Protein AF-A0A7W5K9K7-F1 (afdb_monomer)

Secondary structure (DSSP, 8-state):
--PPP-EEEEEEEETTEEEEEEEEEETTEEEEEEEEEEEEETTEEEEEEEEEEEETTEEEEEEEEEEEE----

Foldseek 3Di:
DDFDFPDWPDWDDDDQKIWTWTWGDDPPFHTKIKIWIWGADQQWTWTKIWIWGADPVGTDIDIDTDTDTDDDD

Solvent-accessible surface area (backbone atoms only — not comparable to full-atom values): 4209 Å² total; per-residue (Å²): 135,86,69,70,68,77,42,77,78,44,77,47,78,55,96,49,32,40,40,37,34,29,40,21,73,43,100,87,48,66,50,34,39,36,42,34,40,37,39,40,59,91,63,26,37,43,36,41,36,41,37,40,39,59,51,102,91,42,82,43,77,46,81,42,84,45,75,50,69,59,82,80,136

Mean predicted aligned error: 5.71 Å

Sequence (73 aa):
MASIPSGIESQSVADGRYAQTLACPQKKSTPLHIVRSGSYDASGLAGQAIVTGTTPKGALRITLDQRASRIGA

Radius of gyration: 13.99 Å; Cα contacts (8 Å, |Δi|>4): 155; chains: 1; bounding box: 36×19×38 Å

pLDDT: mean 87.52, std 13.56, range [39.88, 98.12]

Nearest PDB structures (foldseek):
  6uk5-assembly1_B  TM=7.562E-01  e=5.229E+00  Micromonospora echinospora
  2vck-assembly4_D  TM=5.352E-01  e=6.930E+00  Prochlorococcus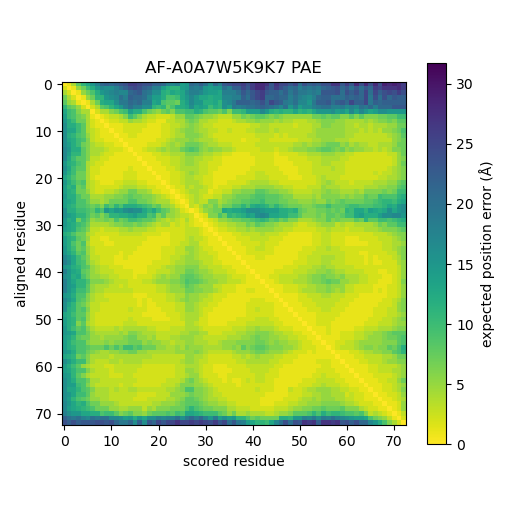 phage P-SSM2

Structure (mmCIF, N/CA/C/O backbone):
data_AF-A0A7W5K9K7-F1
#
_entry.id   AF-A0A7W5K9K7-F1
#
loop_
_atom_site.group_PDB
_atom_site.id
_atom_site.type_symbol
_atom_site.label_atom_id
_atom_site.label_alt_id
_atom_site.label_comp_id
_atom_site.label_asym_id
_atom_site.label_entity_id
_atom_site.label_seq_id
_atom_site.pdbx_PDB_ins_code
_atom_site.Cartn_x
_atom_site.Cartn_y
_atom_site.Cartn_z
_atom_site.occupancy
_atom_site.B_iso_or_equiv
_atom_site.auth_seq_id
_atom_site.auth_comp_id
_atom_site.auth_asym_id
_atom_site.auth_atom_id
_atom_site.pdbx_PDB_model_num
ATOM 1 N N . MET A 1 1 ? 3.597 8.280 18.160 1.00 39.88 1 MET A N 1
ATOM 2 C CA . MET A 1 1 ? 4.093 6.886 18.119 1.00 39.88 1 MET A CA 1
ATOM 3 C C . MET A 1 1 ? 3.831 6.356 16.723 1.00 39.88 1 MET A C 1
ATOM 5 O O . MET A 1 1 ? 2.683 6.081 16.409 1.00 39.88 1 MET A O 1
ATOM 9 N N . ALA A 1 2 ? 4.852 6.305 15.871 1.00 42.22 2 ALA A N 1
ATOM 10 C CA . ALA A 1 2 ? 4.762 5.579 14.609 1.00 42.22 2 ALA A CA 1
ATOM 11 C C . ALA A 1 2 ? 5.146 4.124 14.909 1.00 42.22 2 ALA A C 1
ATOM 13 O O . ALA A 1 2 ? 6.277 3.867 15.313 1.00 42.22 2 ALA A O 1
ATOM 14 N N . SER A 1 3 ? 4.192 3.196 14.823 1.00 51.03 3 SER A N 1
ATOM 15 C CA . SER A 1 3 ? 4.475 1.767 14.986 1.00 51.03 3 SER A CA 1
ATOM 16 C C . SER A 1 3 ? 5.139 1.247 13.712 1.00 51.03 3 SER A C 1
ATOM 18 O O . SER A 1 3 ? 4.559 1.348 12.631 1.00 51.03 3 SER A O 1
ATOM 20 N N . ILE A 1 4 ? 6.346 0.699 13.840 1.00 53.53 4 ILE A N 1
ATOM 21 C CA . ILE A 1 4 ? 7.024 -0.03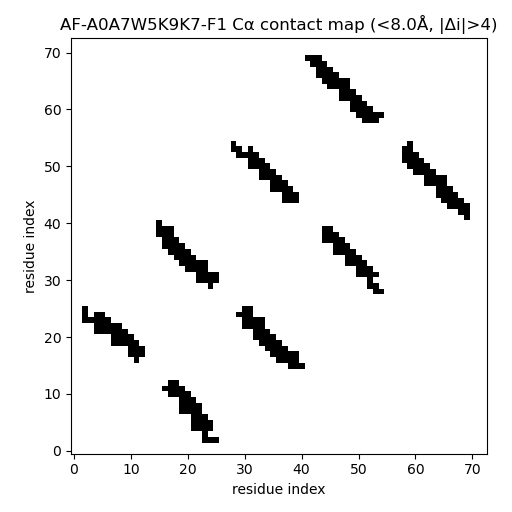5 12.766 1.00 53.53 4 ILE A CA 1
ATOM 22 C C . ILE A 1 4 ? 6.260 -1.360 12.562 1.00 53.53 4 ILE A C 1
ATOM 24 O O . ILE A 1 4 ? 5.939 -2.006 13.563 1.00 53.53 4 ILE A O 1
ATOM 28 N N . PRO A 1 5 ? 5.923 -1.766 11.321 1.00 59.47 5 PRO A N 1
ATOM 29 C CA . PRO A 1 5 ? 5.254 -3.044 11.070 1.00 59.47 5 PRO A CA 1
ATOM 30 C C . PRO A 1 5 ? 6.086 -4.202 11.620 1.00 59.47 5 PRO A C 1
ATOM 32 O O . PRO A 1 5 ? 7.272 -4.292 11.313 1.00 59.47 5 PRO A O 1
ATOM 35 N N . SER A 1 6 ? 5.484 -5.076 12.433 1.00 59.78 6 SER A N 1
ATOM 36 C CA . SER A 1 6 ? 6.207 -6.196 13.057 1.00 59.78 6 SER A CA 1
ATOM 37 C C . SER A 1 6 ? 6.107 -7.497 12.259 1.00 59.78 6 SER A C 1
ATOM 39 O O . SER A 1 6 ? 6.671 -8.502 12.678 1.00 59.78 6 SER A O 1
ATOM 41 N N . GLY A 1 7 ? 5.376 -7.501 11.141 1.00 71.88 7 GLY A N 1
ATOM 42 C CA . GLY A 1 7 ? 5.246 -8.664 10.271 1.00 71.88 7 GLY A CA 1
ATOM 43 C C . GLY A 1 7 ? 4.581 -8.329 8.939 1.00 71.88 7 GLY A C 1
ATOM 44 O O . GLY A 1 7 ? 3.640 -7.534 8.877 1.00 71.88 7 GLY A O 1
ATOM 45 N N . ILE A 1 8 ? 5.092 -8.943 7.873 1.00 84.38 8 ILE A N 1
ATOM 46 C CA . ILE A 1 8 ? 4.417 -9.033 6.578 1.00 84.38 8 ILE A CA 1
ATOM 47 C C . ILE A 1 8 ? 3.499 -10.256 6.665 1.00 84.38 8 ILE A C 1
ATOM 49 O O . ILE A 1 8 ? 3.987 -11.371 6.815 1.00 84.38 8 ILE A O 1
ATOM 53 N N . GLU A 1 9 ? 2.186 -10.048 6.605 1.00 90.44 9 GLU A N 1
ATOM 54 C CA . GLU A 1 9 ? 1.200 -11.139 6.601 1.00 90.44 9 GLU A CA 1
ATOM 55 C C . GLU A 1 9 ? 1.108 -11.784 5.217 1.00 90.44 9 GLU A C 1
ATOM 57 O O . GLU A 1 9 ? 0.971 -12.996 5.086 1.00 90.44 9 GLU A O 1
ATOM 62 N N . SER A 1 10 ? 1.200 -10.968 4.166 1.00 92.38 10 SER A N 1
ATOM 63 C CA . SER A 1 10 ? 1.306 -11.444 2.790 1.00 92.38 10 SER A CA 1
ATOM 64 C C . SER A 1 10 ? 2.042 -10.432 1.923 1.00 92.38 10 SER A C 1
ATOM 66 O O . SER A 1 10 ? 2.017 -9.225 2.182 1.00 92.38 10 SER A O 1
ATOM 68 N N . GLN A 1 11 ? 2.702 -10.935 0.884 1.00 95.25 11 GLN A N 1
ATOM 69 C CA . GLN A 1 11 ? 3.384 -10.123 -0.111 1.00 95.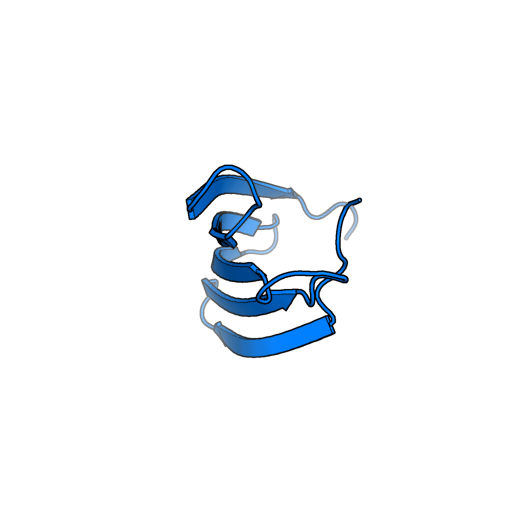25 11 GLN A CA 1
ATOM 70 C C . GLN A 1 11 ? 3.321 -10.798 -1.479 1.00 95.25 11 GLN A C 1
ATOM 72 O O . GLN A 1 11 ? 3.567 -11.994 -1.603 1.00 95.25 11 GLN A O 1
ATOM 77 N N . SER A 1 12 ? 3.045 -9.996 -2.502 1.00 95.69 12 SER A N 1
ATOM 78 C CA . SER A 1 12 ? 3.208 -10.343 -3.908 1.00 95.69 12 SER A CA 1
ATOM 79 C C . SER A 1 12 ? 3.935 -9.204 -4.613 1.00 95.69 12 SER A C 1
ATOM 81 O O . SER A 1 12 ? 3.594 -8.034 -4.421 1.00 95.69 12 SER A O 1
ATOM 83 N N . VAL A 1 13 ? 4.967 -9.541 -5.384 1.00 95.12 13 VAL A N 1
ATOM 84 C CA . VAL A 1 13 ? 5.756 -8.600 -6.186 1.00 95.12 13 VAL A CA 1
ATOM 85 C C . VAL A 1 13 ? 6.058 -9.284 -7.513 1.00 95.12 13 VAL A C 1
ATOM 87 O O . VAL A 1 13 ? 6.871 -10.203 -7.561 1.00 95.12 13 VAL A O 1
ATOM 90 N N . ALA A 1 14 ? 5.365 -8.871 -8.567 1.00 94.69 14 ALA A N 1
ATOM 91 C CA . ALA A 1 14 ? 5.494 -9.440 -9.903 1.00 94.69 14 ALA A CA 1
ATOM 92 C C . ALA A 1 14 ? 5.032 -8.420 -10.947 1.00 94.69 14 ALA A C 1
ATOM 94 O O . ALA A 1 14 ? 4.176 -7.585 -10.658 1.00 94.69 14 ALA A O 1
ATOM 95 N N . ASP A 1 15 ? 5.599 -8.483 -12.152 1.00 95.88 15 ASP A N 1
ATOM 96 C CA . ASP A 1 15 ? 5.117 -7.748 -13.332 1.00 95.88 15 ASP A CA 1
ATOM 97 C C . ASP A 1 15 ? 4.941 -6.232 -13.118 1.00 95.88 15 ASP A C 1
ATOM 99 O O . ASP A 1 15 ? 3.967 -5.617 -13.556 1.00 95.88 15 ASP A O 1
ATOM 103 N N . GLY A 1 16 ? 5.875 -5.613 -12.386 1.00 96.62 16 GLY A N 1
ATOM 104 C CA . GLY A 1 16 ? 5.823 -4.181 -12.078 1.00 96.62 16 GLY A CA 1
ATOM 105 C C . GLY A 1 16 ? 4.687 -3.799 -11.126 1.00 96.62 16 GLY A C 1
ATOM 106 O O . GLY A 1 16 ? 4.304 -2.631 -11.061 1.00 96.62 16 GLY A O 1
ATOM 107 N N . ARG A 1 17 ? 4.122 -4.762 -10.388 1.00 97.62 17 ARG A N 1
ATOM 108 C CA . ARG A 1 17 ? 3.078 -4.570 -9.376 1.00 97.62 17 ARG A CA 1
ATOM 109 C C . ARG A 1 17 ? 3.491 -5.141 -8.033 1.00 97.62 17 ARG A C 1
ATOM 111 O O . ARG A 1 17 ? 4.110 -6.198 -7.943 1.00 97.62 17 ARG A O 1
ATOM 118 N N . TYR A 1 18 ? 3.089 -4.455 -6.973 1.00 95.94 18 TYR A N 1
ATOM 119 C CA . TYR A 1 18 ? 3.236 -4.961 -5.619 1.00 95.94 18 TYR A CA 1
ATOM 120 C C . TYR A 1 1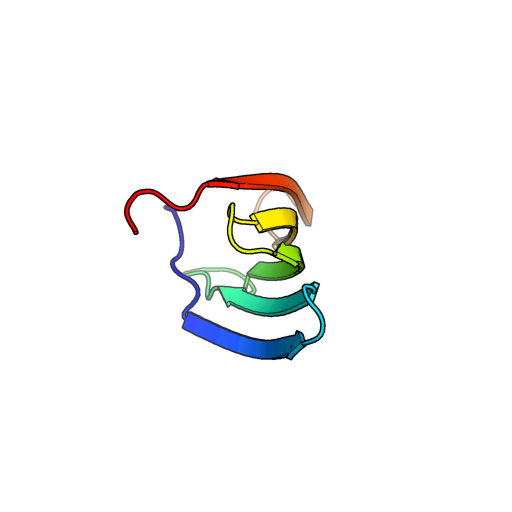8 ? 1.898 -4.943 -4.889 1.00 95.94 18 TYR A C 1
ATOM 122 O O . TYR A 1 18 ? 1.068 -4.054 -5.094 1.00 95.94 18 TYR A O 1
ATOM 130 N N . ALA A 1 19 ? 1.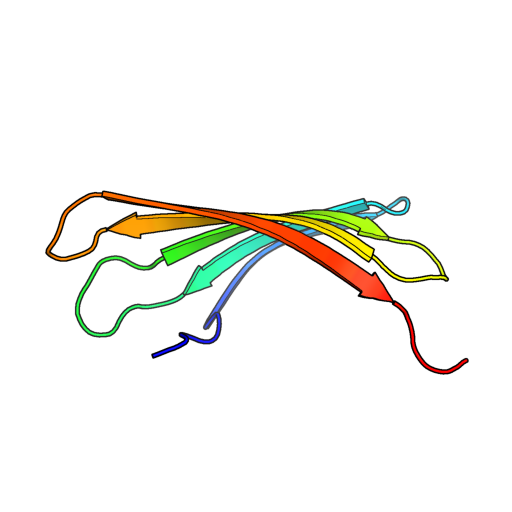720 -5.916 -4.006 1.00 96.75 19 ALA A N 1
ATOM 131 C CA . ALA A 1 19 ? 0.662 -5.971 -3.014 1.00 96.75 19 ALA A CA 1
ATOM 132 C C . ALA A 1 19 ? 1.252 -6.504 -1.705 1.00 96.75 19 ALA A C 1
ATOM 134 O O . ALA A 1 19 ? 2.003 -7.479 -1.706 1.00 96.75 19 ALA A O 1
ATOM 135 N N . GLN A 1 20 ? 0.947 -5.855 -0.588 1.00 95.62 20 GLN A N 1
ATOM 136 C CA . GLN A 1 20 ? 1.400 -6.258 0.738 1.00 95.62 20 GLN A CA 1
ATOM 137 C C . GLN A 1 20 ? 0.297 -6.048 1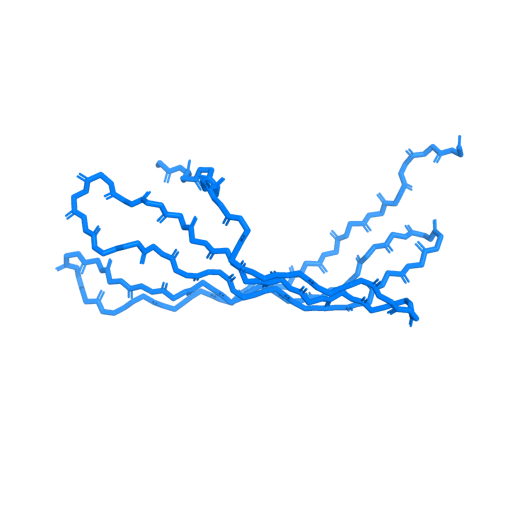.764 1.00 95.62 20 GLN A C 1
ATOM 139 O O . GLN A 1 20 ? -0.336 -4.993 1.785 1.00 95.62 20 GLN A O 1
ATOM 144 N N . THR A 1 21 ? 0.165 -7.000 2.679 1.00 94.88 21 THR A N 1
ATOM 145 C CA . THR A 1 21 ? -0.608 -6.834 3.910 1.00 94.88 21 THR A CA 1
ATOM 146 C C . THR A 1 21 ? 0.343 -6.922 5.089 1.00 94.88 21 THR A C 1
ATOM 148 O O . THR A 1 21 ? 1.164 -7.839 5.160 1.00 94.88 21 THR A O 1
ATOM 151 N N . LEU A 1 22 ? 0.265 -5.960 6.006 1.00 92.56 22 LEU A N 1
ATOM 152 C CA . LEU A 1 22 ? 1.093 -5.919 7.205 1.00 92.56 22 LEU A CA 1
ATOM 153 C C . LEU A 1 22 ? 0.243 -5.695 8.444 1.00 92.56 22 LEU A C 1
ATOM 155 O O . LEU A 1 22 ? -0.716 -4.923 8.414 1.00 92.56 22 LEU A O 1
ATOM 159 N N . ALA A 1 23 ? 0.687 -6.284 9.547 1.00 89.38 23 ALA A N 1
ATOM 160 C CA . ALA A 1 23 ? 0.171 -5.988 10.870 1.00 89.38 23 ALA A CA 1
ATOM 161 C C . ALA A 1 23 ? 1.182 -5.155 11.665 1.00 89.38 23 ALA A C 1
ATOM 163 O O . ALA A 1 23 ? 2.374 -5.472 11.751 1.00 89.38 23 ALA A O 1
ATOM 164 N N . CYS A 1 24 ? 0.689 -4.082 12.282 1.00 84.38 24 CYS A N 1
ATOM 165 C CA . CYS A 1 24 ? 1.442 -3.282 13.238 1.00 84.38 24 CYS A CA 1
ATOM 166 C C . CYS A 1 24 ? 0.833 -3.477 14.630 1.00 84.38 24 CYS A C 1
ATOM 168 O O . CYS A 1 24 ? -0.265 -2.967 14.884 1.00 84.38 24 CYS A O 1
ATOM 170 N N . PRO A 1 25 ? 1.519 -4.164 15.556 1.00 81.38 25 PRO A N 1
ATOM 171 C CA . PRO A 1 25 ? 1.034 -4.320 16.913 1.00 81.38 25 PRO A CA 1
ATOM 172 C C . PRO A 1 25 ? 0.906 -2.945 17.570 1.00 81.38 25 PRO A C 1
ATOM 174 O O . PRO A 1 25 ? 1.755 -2.058 17.415 1.00 81.38 25 PRO A O 1
ATOM 177 N N . GLN A 1 26 ? -0.182 -2.763 18.313 1.00 73.44 26 GLN A N 1
ATOM 178 C CA . GLN A 1 26 ? -0.401 -1.578 19.127 1.00 73.44 26 GLN A CA 1
ATOM 179 C C . GLN A 1 26 ? -0.304 -1.951 20.604 1.00 73.44 26 GLN A C 1
ATOM 181 O O . GLN A 1 26 ? -0.885 -2.930 21.057 1.00 73.44 26 GLN A O 1
ATOM 186 N N . LYS A 1 27 ? 0.422 -1.139 21.381 1.00 68.44 27 LYS A N 1
ATOM 187 C CA . LYS A 1 27 ? 0.735 -1.413 22.795 1.00 68.44 27 LYS A CA 1
ATOM 188 C C . LYS A 1 27 ? -0.504 -1.607 23.689 1.00 68.44 27 LYS A C 1
ATOM 190 O O . LYS A 1 27 ? -0.379 -2.198 24.755 1.00 68.44 27 LYS A O 1
ATOM 195 N N . LYS A 1 28 ? -1.665 -1.054 23.314 1.00 72.75 28 LYS A N 1
ATOM 196 C CA . LYS A 1 28 ? -2.893 -1.039 24.135 1.00 72.75 28 LYS A CA 1
ATOM 197 C C . LYS A 1 28 ? -4.188 -1.175 23.317 1.00 72.75 28 LYS A C 1
ATOM 199 O O . LYS A 1 28 ? -5.237 -0.720 23.761 1.00 72.75 28 LYS A O 1
ATOM 204 N N . SER A 1 29 ? -4.122 -1.724 22.110 1.00 73.06 29 SER A N 1
ATOM 205 C CA . SER A 1 29 ? -5.284 -1.826 21.218 1.00 73.06 29 SER A CA 1
ATOM 206 C C . SER A 1 29 ? -5.085 -2.936 20.193 1.00 73.06 29 SER A C 1
ATOM 208 O O . SER A 1 29 ? -4.000 -3.512 20.094 1.00 73.06 29 SER A O 1
ATOM 210 N N . THR A 1 30 ? -6.143 -3.250 19.443 1.00 81.56 30 THR A N 1
ATOM 211 C CA . THR A 1 30 ? -6.059 -4.170 18.304 1.00 81.56 30 THR A CA 1
ATOM 212 C C . THR A 1 30 ? -4.958 -3.720 17.339 1.00 81.56 30 THR A C 1
ATOM 214 O O . THR A 1 30 ? -4.819 -2.511 17.132 1.00 81.56 30 THR A O 1
ATOM 217 N N . PRO A 1 31 ? -4.202 -4.646 16.724 1.00 83.38 31 PRO A N 1
ATOM 218 C CA . PRO A 1 31 ? -3.230 -4.299 15.696 1.00 83.38 31 PRO A CA 1
ATOM 219 C C . PRO A 1 31 ? -3.827 -3.397 14.608 1.00 83.38 31 PRO A C 1
ATOM 221 O O . PRO A 1 31 ? -5.002 -3.515 14.253 1.00 83.38 31 PRO A O 1
ATOM 224 N N . LEU A 1 32 ? -3.008 -2.493 14.070 1.00 89.38 32 LEU A N 1
ATOM 225 C CA . LEU A 1 32 ? -3.349 -1.838 12.811 1.00 89.38 32 LEU A CA 1
ATOM 226 C C . LEU A 1 32 ? -3.065 -2.810 11.676 1.00 89.38 32 LEU A C 1
ATOM 228 O O . LEU A 1 32 ? -2.004 -3.433 11.655 1.00 89.38 32 LEU A O 1
ATOM 232 N N . HIS A 1 33 ? -3.965 -2.855 10.707 1.00 92.44 33 HIS A N 1
ATOM 233 C CA . HIS A 1 33 ? -3.742 -3.541 9.444 1.00 92.44 33 HIS A CA 1
ATOM 234 C C . HIS A 1 33 ? -3.404 -2.511 8.378 1.00 92.44 33 HIS A C 1
ATOM 236 O O . HIS A 1 33 ? -4.051 -1.466 8.280 1.00 92.44 33 HIS A O 1
ATOM 242 N N . ILE A 1 34 ? -2.373 -2.798 7.593 1.00 94.62 34 ILE A N 1
ATOM 243 C CA . ILE A 1 34 ? -1.924 -1.962 6.489 1.00 94.62 34 ILE A CA 1
ATOM 244 C C . ILE A 1 34 ? -1.989 -2.799 5.222 1.00 94.62 34 ILE A C 1
ATOM 246 O O . ILE A 1 34 ? -1.234 -3.755 5.083 1.00 94.62 34 ILE A O 1
ATOM 250 N N . VAL A 1 35 ? -2.844 -2.406 4.283 1.00 96.31 35 VAL A N 1
ATOM 251 C CA . VAL A 1 35 ? -2.854 -2.958 2.926 1.00 96.31 35 VAL A CA 1
ATOM 252 C C . VAL A 1 35 ? -2.190 -1.949 2.007 1.00 96.31 35 VAL A C 1
ATOM 254 O O . VAL A 1 35 ? -2.600 -0.791 1.963 1.00 96.31 35 VAL A O 1
ATOM 257 N N . ARG A 1 36 ? -1.157 -2.372 1.284 1.00 95.94 36 ARG A N 1
ATOM 258 C CA . ARG A 1 36 ? -0.464 -1.558 0.286 1.00 95.94 36 ARG A CA 1
ATOM 259 C C . ARG A 1 36 ? -0.552 -2.226 -1.064 1.00 95.94 36 ARG A C 1
ATOM 261 O O . ARG A 1 36 ? -0.329 -3.427 -1.165 1.00 95.94 36 ARG A O 1
ATOM 268 N N . SER A 1 37 ? -0.817 -1.451 -2.101 1.00 97.62 37 SER A N 1
ATOM 269 C CA . SER A 1 37 ? -0.705 -1.944 -3.468 1.00 97.62 37 SER A CA 1
ATOM 270 C C . SER A 1 37 ? -0.345 -0.822 -4.422 1.00 97.62 37 SER A C 1
ATOM 272 O O . SER A 1 37 ? -0.652 0.344 -4.168 1.00 97.62 37 SER A O 1
ATOM 274 N N . GLY A 1 38 ? 0.331 -1.170 -5.506 1.00 97.81 38 GLY A N 1
ATOM 275 C CA . GLY A 1 38 ? 0.778 -0.190 -6.478 1.00 97.81 38 GLY A CA 1
ATOM 276 C C . GLY A 1 38 ? 1.587 -0.802 -7.603 1.00 97.81 38 GLY A C 1
ATOM 277 O O . GLY A 1 38 ? 1.617 -2.021 -7.792 1.00 97.81 38 GLY A O 1
ATOM 278 N N . SER A 1 39 ? 2.238 0.074 -8.351 1.00 98.12 39 SER A N 1
ATOM 279 C CA . SER A 1 39 ? 3.189 -0.262 -9.396 1.00 98.12 39 SER A CA 1
ATOM 280 C C . SER A 1 39 ? 4.599 0.161 -9.019 1.00 98.12 39 SER A C 1
ATOM 282 O O . SER A 1 39 ? 4.799 1.096 -8.241 1.00 98.12 39 SER A O 1
ATOM 284 N N . TYR A 1 40 ? 5.574 -0.520 -9.600 1.00 95.81 40 TYR A N 1
ATOM 285 C CA . TYR A 1 40 ? 6.978 -0.165 -9.507 1.00 95.81 40 TYR A CA 1
ATOM 286 C C . TYR A 1 40 ? 7.669 -0.392 -10.850 1.00 95.81 40 TYR A C 1
ATOM 288 O O . TYR A 1 40 ? 7.293 -1.277 -11.618 1.00 95.81 40 TYR A O 1
ATOM 296 N N . ASP A 1 41 ? 8.691 0.407 -11.112 1.00 94.69 41 ASP A N 1
ATOM 297 C CA . ASP A 1 41 ? 9.577 0.280 -12.261 1.00 94.69 41 ASP A CA 1
ATOM 298 C C . ASP A 1 41 ? 10.993 0.751 -11.881 1.00 94.69 41 ASP A C 1
ATOM 300 O O . ASP A 1 41 ? 11.323 0.923 -10.704 1.00 94.69 41 ASP A O 1
ATOM 304 N N . ALA A 1 42 ? 11.860 0.943 -12.875 1.00 93.81 42 ALA A N 1
ATOM 305 C CA . ALA A 1 42 ? 13.226 1.407 -12.646 1.00 93.81 42 ALA A CA 1
ATOM 306 C C . ALA A 1 42 ? 13.309 2.828 -12.045 1.00 93.81 42 ALA A C 1
ATOM 308 O O . ALA A 1 42 ? 14.320 3.159 -11.425 1.00 93.81 42 ALA A O 1
ATOM 309 N N . SER A 1 43 ? 12.272 3.655 -12.208 1.00 93.75 43 SER A N 1
ATOM 310 C CA . SER A 1 43 ? 12.195 5.025 -11.688 1.00 93.75 43 SER A CA 1
ATOM 311 C C . SER A 1 43 ? 11.743 5.088 -10.227 1.00 93.75 43 SER A C 1
ATOM 313 O O . SER A 1 43 ? 12.069 6.053 -9.531 1.00 93.75 43 SER A O 1
ATOM 315 N N . GLY A 1 44 ? 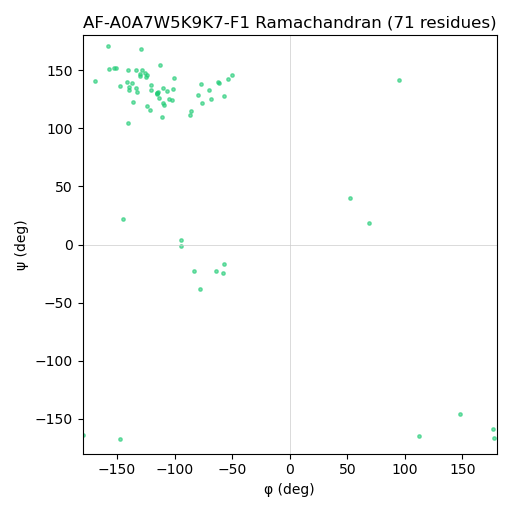11.040 4.064 -9.734 1.00 94.56 44 GLY A N 1
ATOM 316 C CA . GLY A 1 44 ? 10.550 4.014 -8.361 1.00 94.56 44 GLY A CA 1
ATOM 317 C C . GLY A 1 44 ? 9.228 3.265 -8.212 1.00 94.56 44 GLY A C 1
ATOM 318 O O . GLY A 1 44 ? 8.980 2.276 -8.896 1.00 94.56 44 GLY A O 1
ATOM 319 N N . LEU A 1 45 ? 8.383 3.723 -7.285 1.00 95.00 45 LEU A N 1
ATOM 320 C CA . LEU A 1 45 ? 7.066 3.151 -7.000 1.00 95.00 45 LEU A CA 1
ATOM 321 C C . LEU A 1 45 ? 5.987 4.226 -6.884 1.00 95.00 45 LEU A C 1
ATOM 323 O O . LEU A 1 45 ? 6.234 5.344 -6.424 1.00 95.00 45 LEU A O 1
ATOM 327 N N . ALA A 1 46 ? 4.767 3.839 -7.238 1.00 97.69 46 ALA A N 1
ATOM 328 C CA . ALA A 1 46 ? 3.556 4.615 -7.033 1.00 97.69 46 ALA A CA 1
ATOM 329 C C . ALA A 1 46 ? 2.419 3.684 -6.599 1.00 97.69 46 ALA A C 1
ATOM 331 O O . ALA A 1 46 ? 2.223 2.622 -7.185 1.00 97.69 46 ALA A O 1
ATOM 332 N N . GLY A 1 47 ? 1.646 4.071 -5.592 1.00 97.06 47 GLY A N 1
ATOM 333 C CA . GLY A 1 47 ? 0.564 3.235 -5.088 1.00 97.06 47 GLY A CA 1
ATOM 334 C C . GLY A 1 47 ? -0.201 3.872 -3.946 1.00 97.06 47 GLY A C 1
ATOM 335 O O . GLY A 1 47 ? -0.088 5.069 -3.696 1.00 97.06 47 GLY A O 1
ATOM 336 N N . GLN A 1 48 ? -0.967 3.053 -3.238 1.00 97.81 48 GLN A N 1
ATOM 337 C CA . GLN A 1 48 ? -1.752 3.470 -2.087 1.00 97.81 48 GLN A CA 1
ATOM 338 C C . GLN A 1 48 ? -1.506 2.536 -0.904 1.00 97.81 48 GLN A C 1
ATOM 340 O O . GLN A 1 48 ? -1.351 1.324 -1.073 1.00 97.81 48 GLN A O 1
ATOM 345 N N . ALA A 1 49 ? -1.519 3.106 0.298 1.00 96.25 49 ALA A N 1
ATOM 346 C CA . ALA A 1 49 ? -1.621 2.378 1.551 1.00 96.25 49 ALA A CA 1
ATOM 347 C C . ALA A 1 49 ? -2.926 2.738 2.265 1.00 96.25 49 ALA A C 1
ATOM 349 O O . ALA A 1 49 ? -3.225 3.913 2.481 1.00 96.25 49 ALA A O 1
ATOM 350 N N . ILE A 1 50 ? -3.674 1.721 2.680 1.00 97.25 50 ILE A N 1
ATOM 351 C CA . ILE A 1 50 ? -4.854 1.864 3.527 1.00 97.25 50 ILE A CA 1
ATOM 352 C C . ILE A 1 50 ? -4.510 1.285 4.893 1.00 97.25 50 ILE A C 1
ATOM 354 O O . ILE A 1 50 ? -4.154 0.113 5.005 1.00 97.25 50 ILE A O 1
ATOM 358 N N . VAL A 1 51 ? -4.626 2.111 5.927 1.00 94.38 51 VAL A N 1
ATOM 359 C CA . VAL A 1 51 ? -4.446 1.712 7.323 1.00 94.38 51 VAL A CA 1
ATOM 360 C C . VAL A 1 51 ? -5.811 1.626 7.978 1.00 94.38 51 VAL A C 1
ATOM 362 O O . VAL A 1 51 ? -6.556 2.607 7.985 1.00 94.38 51 VAL A O 1
ATOM 365 N N . THR A 1 52 ? -6.129 0.480 8.563 1.00 94.94 52 THR A N 1
ATOM 366 C CA . THR A 1 52 ? -7.366 0.261 9.315 1.00 94.94 52 THR A CA 1
ATOM 367 C C . THR A 1 52 ? -7.069 -0.212 10.725 1.00 94.94 52 THR A C 1
ATOM 369 O O . THR A 1 52 ? -6.124 -0.965 10.954 1.00 94.94 52 THR A O 1
ATOM 372 N N . GLY A 1 53 ? -7.903 0.199 11.672 1.00 90.75 53 GLY A N 1
ATOM 373 C CA . GLY A 1 53 ? -7.842 -0.293 13.040 1.00 90.75 53 GLY A CA 1
ATOM 374 C C . GLY A 1 53 ? -8.852 0.404 13.935 1.00 90.75 53 GLY A C 1
ATOM 375 O O . GLY A 1 53 ? -9.824 0.996 13.463 1.00 90.75 53 GLY A O 1
ATOM 376 N N . THR A 1 54 ? -8.604 0.361 15.239 1.00 89.06 54 THR A N 1
ATOM 377 C CA . THR A 1 54 ? -9.437 1.034 16.237 1.00 89.06 54 THR A CA 1
ATOM 378 C C . THR A 1 54 ? -8.584 1.901 17.156 1.00 89.06 54 THR A C 1
ATOM 380 O O . THR A 1 54 ? -7.406 1.638 17.390 1.00 89.06 54 THR A O 1
ATOM 383 N N . THR A 1 55 ? -9.175 2.980 17.655 1.00 83.31 55 THR A N 1
ATOM 384 C CA . THR A 1 55 ? -8.586 3.878 18.653 1.00 83.31 55 THR A CA 1
ATOM 385 C C . THR A 1 55 ? -9.586 4.077 19.793 1.00 83.31 55 THR A C 1
ATOM 387 O O . THR A 1 55 ? -10.768 3.780 19.614 1.00 83.31 55 THR A O 1
ATOM 390 N N . PRO A 1 56 ? -9.188 4.670 20.934 1.00 84.75 56 PRO A N 1
ATOM 391 C CA . PRO A 1 56 ? -10.144 5.052 21.977 1.00 84.75 56 PRO A CA 1
ATOM 392 C C . PRO A 1 56 ? -11.252 6.007 21.500 1.00 84.75 56 PRO A C 1
ATOM 394 O O . PRO A 1 56 ? -12.262 6.153 22.176 1.00 84.75 56 PRO A O 1
ATOM 397 N N . LYS A 1 57 ? -11.068 6.667 20.347 1.00 86.31 57 LYS A N 1
ATOM 398 C CA . LYS A 1 57 ? -12.051 7.567 19.730 1.00 86.31 57 LYS A CA 1
ATOM 399 C C . LYS A 1 57 ? -12.937 6.877 18.680 1.00 86.31 57 LYS A C 1
ATOM 401 O O . LYS A 1 57 ? -13.727 7.553 18.034 1.00 86.31 57 LYS A O 1
ATOM 406 N N . GLY A 1 58 ? -12.801 5.562 18.491 1.00 88.56 58 GLY A N 1
ATOM 407 C CA . GLY A 1 58 ? -13.553 4.779 17.508 1.00 88.56 58 GLY A CA 1
ATOM 408 C C . GLY A 1 58 ? -12.696 4.232 16.365 1.00 88.56 58 GLY A C 1
ATOM 409 O O . GLY A 1 58 ? -11.463 4.173 16.453 1.00 88.56 58 GLY A O 1
ATO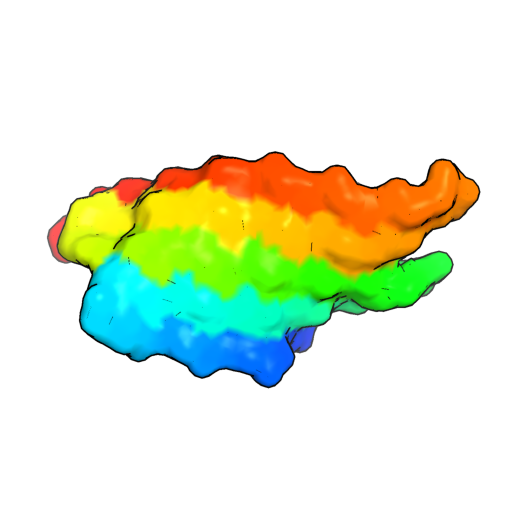M 410 N N . ALA A 1 59 ? -13.368 3.789 15.300 1.00 91.38 59 ALA A N 1
ATOM 411 C CA . ALA A 1 59 ? -12.739 3.188 14.127 1.00 91.38 59 ALA A CA 1
ATOM 412 C C . ALA A 1 59 ? -11.804 4.176 13.409 1.00 91.38 59 ALA A C 1
ATOM 414 O O . ALA A 1 59 ? -12.119 5.354 13.249 1.00 91.38 59 ALA A O 1
ATOM 415 N N . LEU A 1 60 ? -10.655 3.676 12.958 1.00 90.38 60 LEU A N 1
ATOM 416 C CA . LEU A 1 60 ? -9.650 4.429 12.218 1.00 90.38 60 LEU A CA 1
ATOM 417 C C . LEU A 1 60 ? -9.543 3.885 10.796 1.00 90.38 60 LEU A C 1
ATOM 419 O O . LEU A 1 60 ? -9.361 2.682 10.597 1.00 90.38 60 LEU A O 1
ATOM 423 N N . ARG A 1 61 ? -9.572 4.792 9.819 1.00 94.94 61 ARG A N 1
ATOM 424 C CA . ARG A 1 61 ? -9.200 4.522 8.431 1.00 94.94 61 ARG A CA 1
ATOM 425 C C . ARG A 1 61 ? -8.342 5.669 7.915 1.00 94.94 61 ARG A C 1
ATOM 427 O O . ARG A 1 61 ? -8.781 6.814 7.931 1.00 94.94 61 ARG A O 1
ATOM 434 N N . ILE A 1 62 ? -7.134 5.363 7.458 1.00 94.25 62 ILE A N 1
ATOM 435 C CA . ILE A 1 62 ? -6.223 6.328 6.833 1.00 94.25 62 ILE A CA 1
ATOM 436 C C . ILE A 1 62 ? -5.936 5.838 5.422 1.00 94.25 62 ILE A C 1
ATOM 438 O O . ILE A 1 62 ? -5.611 4.668 5.237 1.00 94.25 62 ILE A O 1
ATOM 442 N N . THR A 1 63 ? -6.031 6.736 4.448 1.00 96.69 63 THR A N 1
ATOM 443 C CA . THR A 1 63 ? -5.638 6.471 3.063 1.00 96.69 63 THR A CA 1
ATOM 444 C C . THR A 1 63 ? -4.442 7.353 2.741 1.00 96.69 63 THR A C 1
ATOM 446 O O . THR A 1 63 ? -4.498 8.560 2.967 1.00 96.69 63 THR A O 1
ATOM 449 N N . LEU A 1 64 ? -3.355 6.747 2.273 1.00 95.81 64 LEU A N 1
ATOM 450 C CA . LEU A 1 64 ? -2.112 7.426 1.926 1.00 95.81 64 LEU A CA 1
ATOM 451 C C . LEU A 1 64 ? -1.770 7.108 0.476 1.00 95.81 64 LEU A C 1
ATOM 453 O O . LEU A 1 64 ? -1.525 5.945 0.153 1.00 9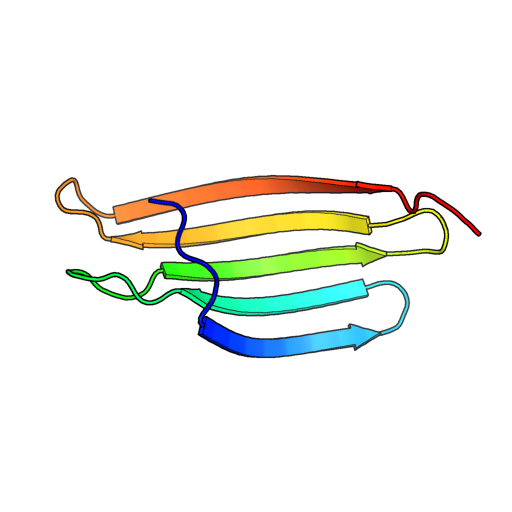5.81 64 LEU A O 1
ATOM 457 N N . ASP A 1 65 ? -1.689 8.127 -0.368 1.00 97.31 65 ASP A N 1
ATOM 458 C CA . ASP A 1 65 ? -1.089 7.975 -1.688 1.00 97.31 65 ASP A CA 1
ATOM 459 C C . ASP A 1 65 ? 0.434 8.020 -1.543 1.00 97.31 65 ASP A C 1
ATOM 461 O O . ASP A 1 65 ? 1.003 8.895 -0.887 1.00 97.31 65 ASP A O 1
ATOM 465 N N . GLN A 1 66 ? 1.102 7.024 -2.111 1.00 94.06 66 GLN A N 1
ATOM 466 C CA . GLN A 1 66 ? 2.530 6.802 -1.959 1.00 94.06 66 GLN A CA 1
ATOM 467 C C . GLN A 1 66 ? 3.220 6.983 -3.304 1.00 94.06 66 GLN A C 1
ATOM 469 O O . GLN A 1 66 ? 2.838 6.373 -4.302 1.00 94.06 66 GLN A O 1
ATOM 474 N N . ARG A 1 67 ? 4.283 7.783 -3.310 1.00 96.06 67 ARG A N 1
ATOM 475 C CA . ARG A 1 67 ? 5.273 7.820 -4.384 1.00 96.06 67 ARG A CA 1
ATOM 476 C C . ARG A 1 67 ? 6.657 7.805 -3.767 1.00 96.06 67 ARG A C 1
ATOM 478 O O . ARG A 1 67 ? 6.908 8.536 -2.812 1.00 96.06 67 ARG A O 1
ATOM 485 N N . ALA A 1 68 ? 7.543 6.990 -4.316 1.00 93.75 68 ALA A N 1
ATOM 486 C CA . ALA A 1 68 ? 8.960 7.052 -4.003 1.00 93.75 68 ALA A CA 1
ATOM 487 C C . ALA A 1 68 ? 9.756 6.917 -5.294 1.00 93.75 68 ALA A C 1
ATOM 489 O O . ALA A 1 68 ? 9.414 6.098 -6.143 1.00 93.75 68 ALA A O 1
ATOM 490 N N . SER A 1 69 ? 10.812 7.711 -5.424 1.00 96.12 69 SER A N 1
ATOM 491 C CA . SER A 1 69 ? 11.726 7.652 -6.562 1.00 96.12 69 SER A CA 1
ATOM 492 C C . SER A 1 69 ? 12.984 6.888 -6.170 1.00 96.12 69 SER A C 1
ATOM 494 O O . SER A 1 69 ? 13.466 7.019 -5.042 1.00 96.12 69 SER A O 1
ATOM 496 N N . ARG A 1 70 ? 13.542 6.113 -7.100 1.00 89.56 70 ARG A N 1
ATOM 497 C CA . ARG A 1 70 ? 14.882 5.544 -6.945 1.00 89.56 70 ARG A CA 1
ATOM 498 C C . ARG A 1 70 ? 15.901 6.685 -7.000 1.00 89.56 70 ARG A C 1
ATOM 500 O O . ARG A 1 70 ? 15.911 7.456 -7.955 1.00 89.56 70 ARG A O 1
ATOM 507 N N . ILE A 1 71 ? 16.749 6.797 -5.979 1.00 92.38 71 ILE A N 1
ATOM 508 C CA . ILE A 1 71 ? 17.895 7.716 -5.974 1.00 92.38 71 ILE A CA 1
ATOM 509 C C . ILE A 1 71 ? 19.165 6.870 -6.078 1.00 92.38 71 ILE A C 1
ATOM 511 O O . ILE A 1 71 ? 19.415 6.040 -5.208 1.00 92.38 71 ILE A O 1
ATOM 515 N N . GLY A 1 72 ? 19.948 7.089 -7.139 1.00 78.31 72 GLY A N 1
ATOM 516 C CA . GLY A 1 72 ? 21.171 6.335 -7.441 1.00 78.31 72 GLY A CA 1
ATOM 517 C C . GLY A 1 72 ? 20.949 5.158 -8.402 1.00 78.31 72 GLY A C 1
ATOM 518 O O . GLY A 1 72 ? 19.916 4.480 -8.348 1.00 78.31 72 GLY A O 1
ATOM 519 N N . ALA A 1 73 ? 21.918 4.959 -9.304 1.00 60.88 73 ALA A N 1
ATOM 520 C CA . ALA A 1 73 ? 21.989 3.813 -10.211 1.00 60.88 73 ALA A CA 1
ATOM 521 C C . ALA A 1 73 ? 22.560 2.599 -9.473 1.00 60.88 73 ALA A C 1
ATOM 523 O O . ALA A 1 73 ? 23.664 2.741 -8.903 1.00 60.88 73 ALA A O 1
#